Protein AF-A0A257AV33-F1 (afdb_monomer_lite)

Structure (mmCIF, N/CA/C/O backbone):
data_AF-A0A257AV33-F1
#
_entry.id   AF-A0A257AV33-F1
#
loop_
_atom_site.group_PDB
_atom_site.id
_atom_site.type_symbol
_atom_site.label_atom_id
_atom_site.label_alt_id
_atom_site.label_comp_id
_atom_site.label_asym_id
_atom_site.label_entity_id
_atom_site.label_seq_id
_atom_site.pdbx_PDB_ins_code
_atom_site.Cartn_x
_atom_si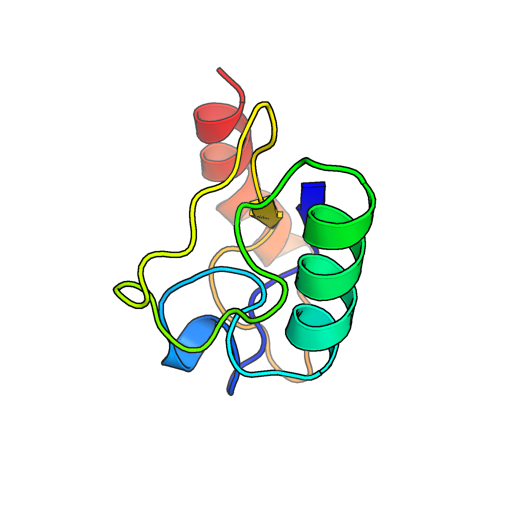te.Cartn_y
_atom_site.Cartn_z
_atom_site.occupancy
_atom_site.B_iso_or_equiv
_atom_site.auth_seq_id
_atom_site.auth_comp_id
_atom_site.auth_asym_id
_atom_site.auth_atom_id
_atom_site.pdbx_PDB_model_num
ATOM 1 N N . MET A 1 1 ? -0.444 6.895 4.245 1.00 94.94 1 MET A N 1
ATOM 2 C CA . MET A 1 1 ? 0.783 6.100 4.022 1.00 94.94 1 MET A CA 1
ATOM 3 C C . MET A 1 1 ? 0.907 5.801 2.539 1.00 94.94 1 MET A C 1
ATOM 5 O O . MET A 1 1 ? -0.045 5.280 1.969 1.00 94.94 1 MET A O 1
ATOM 9 N N . VAL A 1 2 ? 2.041 6.131 1.917 1.00 97.25 2 VAL A N 1
ATOM 10 C CA . VAL A 1 2 ? 2.292 5.849 0.493 1.00 97.25 2 VAL A CA 1
ATOM 11 C C . VAL A 1 2 ? 3.493 4.913 0.379 1.00 97.25 2 VAL A C 1
ATOM 13 O O . VAL A 1 2 ? 4.601 5.271 0.767 1.00 97.25 2 VAL A O 1
ATOM 16 N N . GLY A 1 3 ? 3.253 3.700 -0.112 1.00 96.88 3 GLY A N 1
ATOM 17 C CA . GLY A 1 3 ? 4.271 2.703 -0.427 1.00 96.88 3 GLY A CA 1
ATOM 18 C C . GLY A 1 3 ? 4.873 2.851 -1.820 1.00 96.88 3 GLY A C 1
ATOM 19 O O . GLY A 1 3 ? 4.455 3.691 -2.615 1.00 96.88 3 GLY A O 1
ATOM 20 N N . LEU A 1 4 ? 5.821 1.972 -2.144 1.00 97.56 4 LEU A N 1
ATOM 21 C CA . LEU A 1 4 ? 6.423 1.921 -3.476 1.00 97.56 4 LEU A CA 1
ATOM 22 C C . LEU A 1 4 ? 5.503 1.232 -4.495 1.00 97.56 4 LEU A C 1
ATOM 24 O O . LEU A 1 4 ? 5.079 1.857 -5.464 1.00 97.56 4 LEU A O 1
ATOM 28 N N . ALA A 1 5 ? 5.203 -0.050 -4.274 1.00 97.88 5 ALA A N 1
ATOM 29 C CA . ALA A 1 5 ? 4.403 -0.886 -5.165 1.00 97.88 5 ALA A CA 1
ATOM 30 C C . ALA A 1 5 ? 3.882 -2.146 -4.438 1.00 97.88 5 ALA A C 1
ATOM 32 O O . ALA A 1 5 ? 4.444 -2.515 -3.404 1.00 97.88 5 ALA A O 1
ATOM 33 N N . PRO A 1 6 ? 2.866 -2.847 -4.977 1.00 97.75 6 PRO A N 1
ATOM 34 C CA . PRO A 1 6 ? 2.455 -4.164 -4.500 1.00 97.75 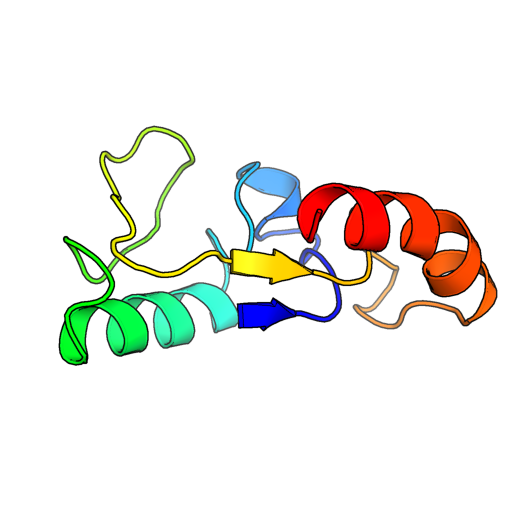6 PRO A CA 1
ATOM 35 C C . PRO A 1 6 ? 3.583 -5.195 -4.576 1.00 97.75 6 PRO A C 1
ATOM 37 O O . PRO A 1 6 ? 4.233 -5.331 -5.611 1.00 97.75 6 PRO A O 1
ATOM 40 N N . ALA A 1 7 ? 3.746 -6.008 -3.531 1.00 96.62 7 ALA A N 1
ATOM 41 C CA . ALA A 1 7 ? 4.528 -7.234 -3.636 1.00 96.62 7 ALA A CA 1
ATOM 42 C C . ALA A 1 7 ? 3.765 -8.284 -4.463 1.00 96.62 7 ALA A C 1
ATOM 44 O O . ALA A 1 7 ? 2.549 -8.450 -4.307 1.00 96.62 7 ALA A O 1
ATOM 45 N N . ALA A 1 8 ? 4.484 -9.044 -5.296 1.00 96.50 8 ALA A N 1
ATOM 46 C CA . ALA A 1 8 ? 3.905 -10.060 -6.186 1.00 96.50 8 ALA A CA 1
ATOM 47 C C . ALA A 1 8 ? 3.049 -11.109 -5.448 1.00 96.50 8 ALA A C 1
ATOM 49 O O . ALA A 1 8 ? 1.983 -11.501 -5.923 1.00 96.50 8 ALA A O 1
ATOM 50 N N . HIS A 1 9 ? 3.496 -11.519 -4.258 1.00 95.56 9 HIS A N 1
ATOM 51 C CA . HIS A 1 9 ? 2.804 -12.459 -3.372 1.00 95.56 9 HIS A CA 1
ATOM 52 C C . HIS A 1 9 ? 2.229 -11.777 -2.126 1.00 95.56 9 HIS A C 1
ATOM 54 O O . HIS A 1 9 ? 2.010 -12.438 -1.121 1.00 95.56 9 HIS A O 1
ATOM 60 N N . GLY A 1 10 ? 2.007 -10.469 -2.172 1.00 96.25 10 GLY A N 1
ATOM 61 C CA . GLY A 1 10 ? 1.319 -9.723 -1.125 1.00 96.25 10 GLY A CA 1
ATOM 62 C C . GLY A 1 10 ? 0.052 -9.118 -1.699 1.00 96.25 10 GLY A C 1
ATOM 63 O O . GLY A 1 10 ? -0.842 -9.835 -2.156 1.00 96.25 10 GLY A O 1
ATOM 64 N N . ALA A 1 11 ? 0.026 -7.790 -1.760 1.00 97.12 11 ALA A N 1
ATOM 65 C CA . ALA A 1 11 ? -1.092 -7.013 -2.286 1.00 97.12 11 ALA A CA 1
ATOM 66 C C . ALA A 1 11 ? -1.554 -7.435 -3.694 1.00 97.12 11 ALA A C 1
ATOM 68 O O . ALA A 1 11 ? -2.749 -7.396 -3.974 1.00 97.12 11 ALA A O 1
ATOM 69 N N . ASN A 1 12 ? -0.646 -7.901 -4.560 1.00 97.31 12 ASN A N 1
ATOM 70 C CA . ASN A 1 12 ? -1.009 -8.388 -5.895 1.00 97.31 12 ASN A CA 1
ATOM 71 C C . ASN A 1 12 ? -1.823 -9.699 -5.865 1.00 97.31 12 ASN A C 1
ATOM 73 O O . ASN A 1 12 ? -2.627 -9.941 -6.757 1.00 97.31 12 ASN A O 1
ATOM 77 N N . ARG A 1 13 ? -1.658 -10.530 -4.826 1.00 96.88 13 ARG A N 1
ATOM 78 C CA . ARG A 1 13 ? -2.482 -11.730 -4.594 1.00 96.88 13 ARG A CA 1
ATOM 79 C C . ARG A 1 13 ? -3.761 -11.398 -3.828 1.00 96.88 13 ARG A C 1
ATOM 81 O O . ARG A 1 13 ? -4.814 -11.948 -4.122 1.00 96.88 13 ARG A O 1
ATOM 88 N N . THR A 1 14 ? -3.656 -10.565 -2.795 1.00 96.81 14 THR A N 1
ATOM 89 C CA . THR A 1 14 ? -4.740 -10.346 -1.821 1.00 96.81 14 THR A CA 1
ATOM 90 C C . THR A 1 14 ? -5.707 -9.232 -2.219 1.00 96.81 14 THR A C 1
ATOM 92 O O . THR A 1 14 ? -6.803 -9.148 -1.663 1.00 96.81 14 THR A O 1
ATOM 95 N N . GLY A 1 15 ? -5.317 -8.372 -3.164 1.00 96.19 15 GLY A N 1
ATOM 96 C CA . GLY A 1 15 ? -6.127 -7.254 -3.645 1.00 96.19 15 GLY A CA 1
ATOM 97 C C . GLY A 1 15 ? -6.230 -6.079 -2.668 1.00 96.19 15 GLY A C 1
ATOM 98 O O . GLY A 1 15 ? -7.079 -5.210 -2.862 1.00 96.19 15 GLY A O 1
ATOM 99 N N . ARG A 1 16 ? -5.401 -6.035 -1.615 1.00 97.44 16 ARG A N 1
ATOM 100 C CA . ARG A 1 16 ? -5.299 -4.899 -0.687 1.00 97.44 16 ARG A CA 1
ATOM 101 C C . ARG A 1 16 ? -3.833 -4.549 -0.454 1.00 97.44 16 ARG A C 1
ATOM 103 O O . ARG A 1 16 ? -3.021 -5.436 -0.203 1.00 97.44 16 ARG A O 1
ATOM 110 N N . MET A 1 17 ? -3.498 -3.260 -0.540 1.00 97.31 17 MET A N 1
ATOM 111 C CA . MET A 1 17 ? -2.134 -2.770 -0.314 1.00 97.31 17 MET A CA 1
ATOM 112 C C . MET A 1 17 ? -1.585 -3.272 1.024 1.00 97.31 17 MET A C 1
ATOM 114 O O . MET A 1 17 ? -2.319 -3.337 2.007 1.00 97.31 17 MET A O 1
ATOM 118 N N . PHE A 1 18 ? -0.307 -3.663 1.038 1.00 97.38 18 PHE A N 1
ATOM 119 C CA . PHE A 1 18 ? 0.380 -4.171 2.230 1.00 97.38 18 PHE A CA 1
ATOM 120 C C . PHE A 1 18 ? -0.329 -5.353 2.925 1.00 97.38 18 PHE A C 1
ATOM 122 O O . PHE A 1 18 ? -0.278 -5.478 4.136 1.00 97.38 18 PHE A O 1
ATOM 129 N N . THR A 1 19 ? -1.040 -6.224 2.201 1.00 97.94 19 THR A N 1
ATOM 130 C CA . THR A 1 19 ? -1.726 -7.389 2.795 1.00 97.94 19 THR A CA 1
ATOM 131 C C . THR A 1 19 ? -1.146 -8.699 2.265 1.00 97.94 19 THR A C 1
ATOM 133 O O . THR A 1 19 ? -1.131 -8.921 1.053 1.00 97.94 19 THR A O 1
ATOM 136 N N . GLY A 1 20 ? -0.745 -9.605 3.163 1.00 94.19 20 GLY A N 1
ATOM 137 C CA . GLY A 1 20 ? -0.269 -10.951 2.817 1.00 94.19 20 GLY A CA 1
ATOM 138 C C . GLY A 1 20 ? 1.236 -11.076 2.547 1.00 94.19 20 GLY A C 1
ATOM 139 O O . GLY A 1 20 ? 1.639 -12.036 1.888 1.00 94.19 20 GLY A O 1
ATOM 140 N N . ASP A 1 21 ? 2.035 -10.123 3.027 1.00 94.31 21 ASP A N 1
ATOM 141 C CA . ASP A 1 21 ? 3.500 -10.154 3.056 1.00 94.31 21 ASP A CA 1
ATOM 142 C C . ASP A 1 21 ? 4.028 -9.522 4.362 1.00 94.31 21 ASP A C 1
ATOM 144 O O . ASP A 1 21 ? 3.278 -8.873 5.093 1.00 94.31 21 ASP A O 1
ATOM 148 N N . SER A 1 22 ? 5.324 -9.689 4.645 1.00 93.75 22 SER A N 1
ATOM 149 C CA . SER A 1 22 ? 5.938 -9.242 5.905 1.00 93.75 22 SER A CA 1
ATOM 150 C C . SER A 1 22 ? 5.962 -7.723 6.094 1.00 93.75 22 SER A C 1
ATOM 152 O O . SER A 1 22 ? 5.963 -7.246 7.228 1.00 93.75 22 SER A O 1
ATOM 154 N N . SER A 1 23 ? 5.974 -6.944 5.006 1.00 94.31 23 SER A N 1
ATOM 155 C CA . SER A 1 23 ? 5.893 -5.481 5.103 1.00 94.31 23 SER A CA 1
ATOM 156 C C . SER A 1 23 ? 4.523 -5.040 5.622 1.00 94.31 23 SER A C 1
ATOM 158 O O . SER A 1 23 ? 4.416 -4.085 6.393 1.00 94.31 23 SER A O 1
ATOM 160 N N . GLY A 1 24 ? 3.489 -5.789 5.241 1.00 96.38 24 GLY A N 1
ATOM 161 C CA . GLY A 1 24 ? 2.127 -5.637 5.713 1.00 96.38 24 GLY A CA 1
ATOM 162 C C . GLY A 1 24 ? 1.935 -5.930 7.184 1.00 96.38 24 GLY A C 1
ATOM 163 O O . GLY A 1 24 ? 1.327 -5.124 7.889 1.00 96.38 24 GLY A O 1
ATOM 164 N N . ASP A 1 25 ? 2.489 -7.051 7.644 1.00 96.00 25 ASP A N 1
ATOM 165 C CA . ASP A 1 25 ? 2.405 -7.466 9.045 1.00 96.00 25 ASP A CA 1
ATOM 166 C C . ASP A 1 25 ? 2.955 -6.378 9.975 1.00 96.00 25 ASP A C 1
ATOM 168 O O . ASP A 1 25 ? 2.325 -6.027 10.971 1.00 96.00 25 ASP A O 1
ATOM 172 N N . TRP A 1 26 ? 4.092 -5.778 9.607 1.00 97.50 26 TRP A N 1
ATOM 173 C CA . TRP A 1 26 ? 4.677 -4.676 10.370 1.00 97.50 26 TRP A CA 1
ATOM 174 C C . TRP A 1 26 ? 3.829 -3.399 10.304 1.00 97.50 26 TRP A C 1
ATOM 176 O O . TRP A 1 26 ? 3.573 -2.770 11.333 1.00 97.50 26 TRP A O 1
ATOM 186 N N . LEU A 1 27 ? 3.376 -3.007 9.106 1.00 97.88 27 LEU A N 1
ATOM 187 C CA . LEU A 1 27 ? 2.607 -1.776 8.918 1.00 97.88 27 LEU A CA 1
ATOM 188 C C . LEU A 1 27 ? 1.289 -1.805 9.697 1.00 97.88 27 LEU A C 1
ATOM 190 O O . LEU A 1 27 ? 0.976 -0.848 10.403 1.00 97.88 27 LEU A O 1
ATOM 194 N N . TYR A 1 28 ? 0.501 -2.871 9.560 1.00 98.31 28 TYR A N 1
ATOM 195 C CA . TYR A 1 28 ? -0.824 -2.933 10.174 1.00 98.31 28 TYR A CA 1
ATOM 196 C C . TYR A 1 28 ? -0.769 -3.119 11.693 1.00 98.31 28 TYR A C 1
ATOM 198 O O . TYR A 1 28 ? -1.594 -2.527 12.392 1.00 98.31 28 TYR A O 1
ATOM 206 N N . ASP A 1 29 ? 0.243 -3.818 12.216 1.00 98.38 29 ASP A N 1
ATOM 207 C CA . ASP A 1 29 ? 0.510 -3.855 13.656 1.00 98.38 29 ASP A CA 1
ATOM 208 C C . ASP A 1 29 ? 0.840 -2.451 14.190 1.00 98.38 29 ASP A C 1
ATOM 210 O O . ASP A 1 29 ? 0.255 -2.008 15.179 1.00 98.38 29 ASP A O 1
ATOM 214 N N . ALA A 1 30 ? 1.693 -1.688 13.495 1.00 98.31 30 ALA A N 1
ATOM 215 C CA . ALA A 1 30 ? 1.991 -0.307 13.872 1.00 98.31 30 ALA A CA 1
ATOM 216 C C . ALA A 1 30 ? 0.740 0.590 13.823 1.00 98.31 30 ALA A C 1
ATOM 218 O O . ALA A 1 30 ? 0.448 1.292 14.791 1.00 98.31 30 ALA A O 1
ATOM 219 N N . LEU A 1 31 ? -0.041 0.541 12.737 1.00 98.50 31 LEU A N 1
ATOM 220 C CA . LEU A 1 31 ? -1.274 1.328 12.609 1.00 98.50 31 LEU A CA 1
ATOM 221 C C . LEU A 1 31 ? -2.277 1.008 13.724 1.00 98.50 31 LEU A C 1
ATOM 223 O O . LEU A 1 31 ? -2.900 1.922 14.260 1.00 98.50 31 LEU A O 1
ATOM 227 N N . TYR A 1 32 ? -2.407 -0.262 14.107 1.00 98.56 32 TYR A N 1
ATOM 228 C CA . TYR A 1 32 ? -3.244 -0.668 15.233 1.00 98.56 32 TYR A CA 1
ATOM 229 C C . TYR A 1 32 ? -2.742 -0.095 16.560 1.00 98.56 32 TYR A C 1
ATOM 231 O O . TYR A 1 32 ? -3.516 0.517 17.294 1.00 98.56 32 TYR A O 1
ATOM 239 N N . ARG A 1 33 ? -1.439 -0.221 16.846 1.00 98.56 33 ARG A N 1
ATOM 240 C CA . ARG A 1 33 ? -0.826 0.295 18.083 1.00 98.56 33 ARG A CA 1
ATOM 241 C C . ARG A 1 33 ? -1.010 1.802 18.258 1.00 98.56 33 ARG A C 1
ATOM 243 O O . ARG A 1 33 ? -1.161 2.260 19.385 1.00 98.56 33 ARG A O 1
ATOM 250 N N . PHE A 1 34 ? -1.018 2.559 17.161 1.00 98.31 34 PHE A N 1
ATOM 251 C CA . PHE A 1 34 ? -1.228 4.010 17.176 1.00 98.31 34 PHE A CA 1
ATOM 252 C C . PHE A 1 34 ? -2.695 4.434 16.973 1.00 98.31 34 PHE A C 1
ATOM 254 O O . PHE A 1 34 ? -2.968 5.621 16.833 1.00 98.31 34 PHE A O 1
ATOM 261 N N . GLY A 1 35 ? -3.648 3.494 16.976 1.00 98.25 35 GLY A N 1
ATOM 262 C CA . GLY A 1 35 ? -5.086 3.791 16.938 1.00 98.25 35 GLY A CA 1
ATOM 263 C C . GLY A 1 35 ? -5.679 4.056 15.547 1.00 98.25 35 GLY A C 1
ATOM 264 O O . GLY A 1 35 ? -6.877 4.310 15.436 1.00 98.25 35 GLY A O 1
ATOM 265 N N . PHE A 1 36 ? -4.888 3.931 14.480 1.00 98.69 36 PHE A N 1
ATOM 266 C CA . PHE A 1 36 ? -5.325 4.131 13.092 1.00 98.69 36 PHE A CA 1
ATOM 267 C C . PHE A 1 36 ? -5.991 2.897 12.464 1.00 98.69 36 PHE A C 1
ATOM 269 O O . PHE A 1 36 ? -6.549 2.989 11.373 1.00 98.69 36 PHE A O 1
ATOM 276 N N . ALA A 1 37 ? -5.944 1.732 13.115 1.00 98.56 37 ALA A N 1
ATOM 277 C CA . ALA A 1 37 ? -6.617 0.512 12.665 1.00 98.56 37 ALA A CA 1
ATOM 278 C C . ALA A 1 37 ? -7.407 -0.144 13.806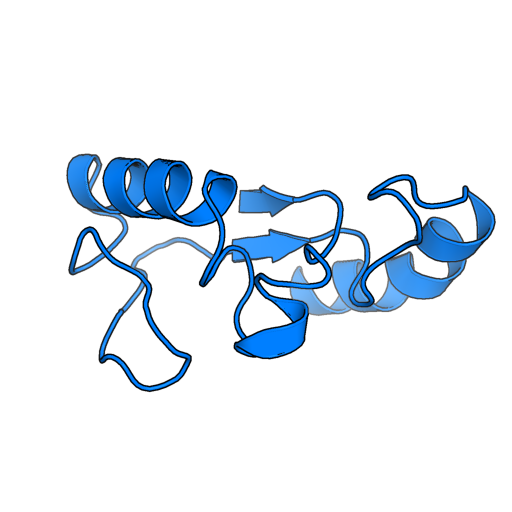 1.00 98.56 37 ALA A C 1
ATOM 280 O O . ALA A 1 37 ? -7.046 -0.028 14.973 1.00 98.56 37 ALA A O 1
ATOM 281 N N . ASN A 1 38 ? -8.492 -0.855 13.486 1.00 98.44 38 ASN A N 1
ATOM 282 C CA . ASN A 1 38 ? -9.293 -1.585 14.481 1.00 98.44 38 ASN A CA 1
ATOM 283 C C . ASN A 1 38 ? -8.703 -2.941 14.902 1.00 98.44 38 ASN A C 1
ATOM 285 O O . ASN A 1 38 ? -9.152 -3.504 15.897 1.00 98.44 38 ASN A O 1
ATOM 289 N N . ARG A 1 39 ? -7.741 -3.479 14.147 1.00 98.00 39 ARG A N 1
ATOM 290 C CA . ARG A 1 39 ? -7.072 -4.752 14.429 1.00 98.00 39 ARG A CA 1
ATOM 291 C C . ARG A 1 39 ? -5.645 -4.752 13.863 1.00 98.00 39 ARG A C 1
ATOM 293 O O . ARG A 1 39 ? -5.407 -4.046 12.885 1.00 98.00 39 ARG A O 1
ATOM 300 N N . PRO A 1 40 ? -4.722 -5.555 14.424 1.00 97.69 40 PRO A N 1
ATOM 301 C CA . PRO A 1 40 ? -3.318 -5.543 14.008 1.00 97.69 40 PRO A CA 1
ATOM 302 C C . PRO A 1 40 ? -3.018 -6.365 12.749 1.00 97.69 40 PRO A C 1
ATOM 304 O O . PRO A 1 40 ? -1.997 -6.136 12.114 1.00 97.69 40 PRO A O 1
ATOM 307 N N . GLN A 1 41 ? -3.874 -7.321 12.368 1.00 97.25 41 GLN A N 1
ATOM 308 C CA . GLN A 1 41 ? -3.631 -8.176 11.199 1.00 97.25 41 GLN A CA 1
ATOM 309 C C . GLN A 1 41 ? -4.498 -7.805 10.001 1.00 97.25 41 GLN A C 1
ATOM 311 O O . GLN A 1 41 ? -5.714 -7.641 10.123 1.00 97.25 41 GLN A O 1
ATOM 316 N N . ALA A 1 42 ? -3.855 -7.809 8.837 1.00 96.94 42 ALA A N 1
ATOM 317 C CA . ALA A 1 42 ? -4.468 -7.735 7.525 1.00 96.94 42 ALA A CA 1
ATOM 318 C C . ALA A 1 42 ? -4.244 -9.067 6.793 1.00 96.94 42 ALA A C 1
ATOM 320 O O . ALA A 1 42 ? -3.133 -9.359 6.356 1.00 96.94 42 ALA A O 1
ATOM 321 N N . THR A 1 43 ? -5.287 -9.877 6.627 1.00 95.31 43 THR A N 1
ATOM 322 C CA . THR A 1 43 ? -5.199 -11.212 6.012 1.00 95.31 43 THR A CA 1
ATOM 323 C C . THR A 1 43 ? -5.821 -11.267 4.618 1.00 95.31 43 THR A C 1
ATOM 325 O O . THR A 1 43 ? -5.291 -11.942 3.736 1.00 95.31 43 THR A O 1
ATOM 328 N N . ALA A 1 44 ? -6.915 -10.538 4.383 1.00 94.88 44 ALA A N 1
ATOM 329 C CA . ALA A 1 44 ? -7.606 -10.485 3.093 1.00 94.88 44 ALA A CA 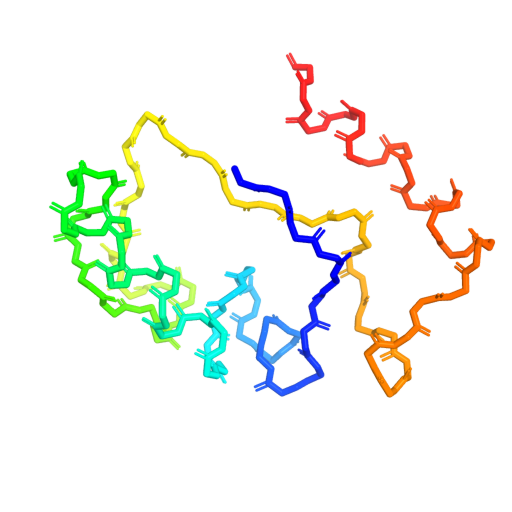1
ATOM 330 C C . ALA A 1 44 ? -8.465 -9.220 2.968 1.00 94.88 44 ALA A C 1
ATOM 332 O O . ALA A 1 44 ? -8.838 -8.618 3.967 1.00 94.88 44 ALA A O 1
ATOM 333 N N . ARG A 1 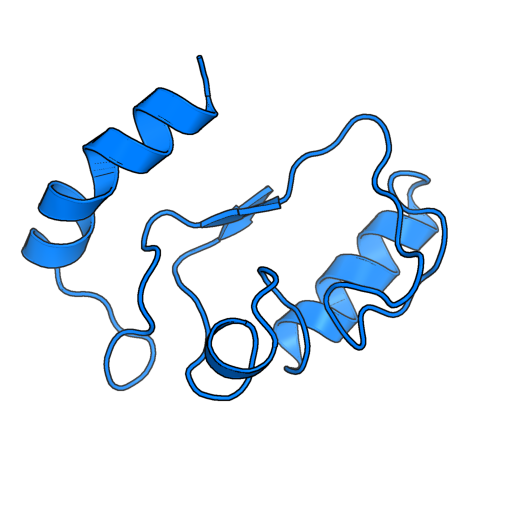45 ? -8.864 -8.845 1.745 1.00 93.25 45 ARG A N 1
ATOM 334 C CA . ARG A 1 45 ? -9.694 -7.650 1.487 1.00 93.25 45 ARG A CA 1
ATOM 335 C C . ARG A 1 45 ? -10.978 -7.570 2.337 1.00 93.25 45 ARG A C 1
ATOM 337 O O . ARG A 1 45 ? -11.412 -6.467 2.646 1.00 93.25 45 ARG A O 1
ATOM 344 N N . GLY A 1 46 ? -11.582 -8.707 2.690 1.00 95.19 46 GLY A N 1
ATOM 345 C CA . GLY A 1 46 ? -12.851 -8.798 3.429 1.00 95.19 46 GLY A CA 1
ATOM 346 C C . GLY A 1 46 ? -12.734 -9.183 4.909 1.00 95.19 46 GLY A C 1
ATOM 347 O O . GLY A 1 46 ? -13.719 -9.612 5.493 1.00 95.19 46 GLY A O 1
ATOM 348 N N . ASP A 1 47 ? -11.557 -9.076 5.522 1.00 96.38 47 ASP A N 1
ATOM 349 C CA . ASP A 1 47 ? -11.294 -9.538 6.898 1.00 96.38 47 ASP A CA 1
ATOM 350 C C . ASP A 1 47 ? -11.809 -8.616 8.026 1.00 96.38 47 ASP A C 1
ATOM 352 O O . ASP A 1 47 ? -11.481 -8.819 9.200 1.00 96.38 47 ASP A O 1
ATOM 356 N N . GLY A 1 48 ? -12.589 -7.586 7.692 1.00 97.12 48 GLY A N 1
ATOM 357 C CA . GLY A 1 48 ? -13.132 -6.630 8.659 1.00 97.12 48 GLY A CA 1
ATOM 358 C C . GLY A 1 48 ? -12.110 -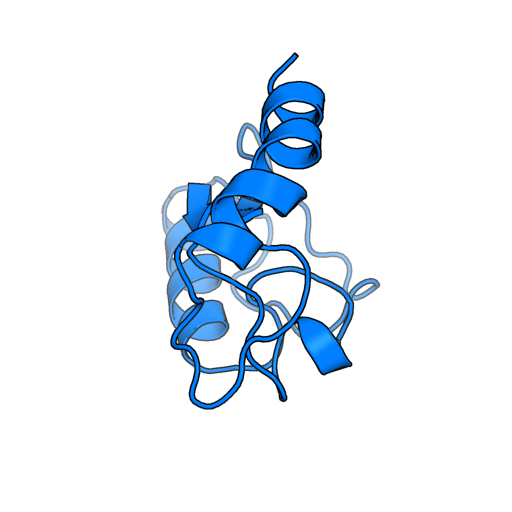5.637 9.226 1.00 97.12 48 GLY A C 1
ATOM 359 O O . GLY A 1 48 ? -12.421 -4.942 10.196 1.00 97.12 48 GLY A O 1
ATOM 360 N N . LEU A 1 49 ? -10.901 -5.552 8.659 1.00 98.12 49 LEU A N 1
ATOM 361 C CA . LEU A 1 49 ? -9.969 -4.468 8.959 1.00 98.12 49 LEU A CA 1
ATOM 362 C C . LEU A 1 49 ? -10.558 -3.127 8.506 1.00 98.12 49 LEU A C 1
ATOM 364 O O . LEU A 1 49 ? -10.928 -2.949 7.345 1.00 98.12 49 LEU A O 1
ATOM 368 N N . VAL A 1 50 ? -10.595 -2.175 9.428 1.00 98.12 50 VAL A N 1
ATOM 369 C CA . VAL A 1 50 ? -11.053 -0.805 9.217 1.00 98.12 50 VAL A CA 1
ATOM 370 C C . VAL A 1 50 ? -9.932 0.134 9.625 1.00 98.12 50 VAL A C 1
ATOM 372 O O . VAL A 1 50 ? -9.408 0.042 10.739 1.00 98.12 50 VAL A O 1
ATOM 375 N N . LEU A 1 51 ? -9.589 1.039 8.713 1.00 98.25 51 LEU A N 1
ATOM 376 C CA . LEU A 1 51 ? -8.677 2.145 8.961 1.00 98.25 51 LEU A CA 1
ATOM 377 C C . LEU A 1 51 ? -9.467 3.380 9.399 1.00 98.25 51 LEU A C 1
ATOM 379 O O . LEU A 1 51 ? -10.577 3.610 8.921 1.00 98.25 51 LEU A O 1
ATOM 383 N N . ARG A 1 52 ? -8.903 4.154 10.324 1.00 98.31 52 ARG A N 1
ATOM 384 C CA . ARG A 1 52 ? -9.472 5.399 10.849 1.00 98.31 52 ARG A CA 1
ATOM 385 C C . ARG A 1 52 ? -8.458 6.508 10.661 1.00 98.31 52 ARG A C 1
ATOM 387 O O . ARG A 1 52 ? -7.289 6.290 10.960 1.00 98.31 52 ARG A O 1
ATOM 394 N N . ASP A 1 53 ? -8.903 7.648 10.139 1.00 97.56 53 ASP A N 1
ATOM 395 C CA . ASP A 1 53 ? -8.084 8.846 9.901 1.00 97.56 53 ASP A CA 1
ATOM 396 C C . ASP A 1 53 ? -6.765 8.576 9.154 1.00 97.56 53 ASP A C 1
ATOM 398 O O . ASP A 1 53 ? -5.780 9.302 9.281 1.00 97.56 53 ASP A O 1
ATOM 402 N N . CYS A 1 54 ? -6.724 7.501 8.363 1.00 96.81 54 CYS A N 1
ATOM 403 C CA . CYS A 1 54 ? -5.573 7.148 7.557 1.00 96.81 54 CYS A CA 1
ATOM 404 C C . CYS A 1 54 ? -5.994 6.413 6.283 1.00 96.81 54 CYS A C 1
ATOM 406 O O . CYS A 1 54 ? -7.025 5.743 6.215 1.00 96.81 54 CYS A O 1
ATOM 408 N N . TYR A 1 55 ? -5.145 6.531 5.268 1.00 96.88 55 TYR A N 1
ATOM 409 C CA . TYR A 1 55 ? -5.286 5.852 3.989 1.00 96.88 55 TYR A CA 1
ATOM 410 C C . TYR A 1 55 ? -3.949 5.207 3.611 1.00 96.88 55 TYR A C 1
ATOM 412 O O . TYR A 1 55 ? -2.878 5.777 3.863 1.00 96.88 55 TYR A O 1
ATOM 420 N N . VAL A 1 56 ? -3.996 4.002 3.041 1.00 97.25 56 VAL A N 1
ATOM 421 C CA . VAL A 1 56 ? -2.819 3.210 2.655 1.00 97.25 56 VAL A CA 1
ATOM 422 C C . VAL A 1 56 ? -2.876 2.952 1.153 1.00 97.25 56 VAL A C 1
ATOM 424 O O . VAL A 1 56 ? -3.765 2.253 0.675 1.00 97.25 56 VAL A O 1
ATOM 427 N N . THR A 1 57 ? -1.904 3.489 0.420 1.00 97.69 57 THR A N 1
ATOM 428 C CA . THR A 1 57 ? -1.773 3.340 -1.039 1.00 97.69 57 THR A CA 1
ATOM 429 C C . THR A 1 57 ? -0.305 3.152 -1.438 1.00 97.69 57 THR A C 1
ATOM 431 O O . THR A 1 57 ? 0.561 3.020 -0.570 1.00 97.69 57 THR A O 1
ATOM 434 N N . ALA A 1 58 ? 0.003 3.123 -2.735 1.00 97.81 58 ALA A N 1
ATOM 435 C CA . ALA A 1 58 ? 1.364 3.083 -3.259 1.00 97.81 58 ALA A CA 1
ATOM 436 C C . ALA A 1 58 ? 1.515 3.885 -4.562 1.00 97.81 58 ALA A C 1
ATOM 438 O O . ALA A 1 58 ? 0.547 4.126 -5.286 1.00 97.81 58 ALA A O 1
ATOM 439 N N . ALA A 1 59 ? 2.751 4.285 -4.866 1.00 97.94 59 ALA A N 1
ATOM 440 C CA . ALA A 1 59 ? 3.084 5.037 -6.074 1.00 97.94 59 ALA A CA 1
ATOM 441 C C . ALA A 1 59 ? 2.813 4.238 -7.360 1.00 97.94 59 ALA A C 1
ATOM 443 O O . ALA A 1 59 ? 2.279 4.781 -8.329 1.00 97.94 59 ALA A O 1
ATOM 444 N N . LEU A 1 60 ? 3.130 2.940 -7.355 1.00 98.19 60 LEU A N 1
ATOM 445 C CA . LEU A 1 60 ? 2.787 2.001 -8.419 1.00 98.19 60 LEU A CA 1
ATOM 446 C C . LEU A 1 60 ? 1.631 1.089 -7.983 1.00 98.19 60 LEU A C 1
ATOM 448 O O . LEU A 1 60 ? 1.556 0.696 -6.824 1.00 98.19 60 LEU A O 1
ATOM 452 N N . ARG A 1 61 ? 0.741 0.724 -8.914 1.00 97.31 61 ARG A N 1
ATOM 453 C CA . ARG A 1 61 ? -0.437 -0.136 -8.649 1.00 97.31 61 ARG A CA 1
ATOM 454 C C . ARG A 1 61 ? -0.296 -1.581 -9.108 1.00 97.31 61 ARG A C 1
ATOM 456 O O . ARG A 1 61 ? -1.102 -2.416 -8.717 1.00 97.31 61 ARG A O 1
ATOM 463 N N . CYS A 1 62 ? 0.721 -1.876 -9.906 1.00 97.75 62 CYS A N 1
ATOM 464 C CA . CYS A 1 62 ? 1.036 -3.225 -10.366 1.00 97.75 62 CYS A CA 1
ATOM 465 C C . CYS A 1 62 ? 2.334 -3.688 -9.705 1.00 97.75 62 CYS A C 1
ATOM 467 O O . CYS A 1 62 ? 3.207 -2.860 -9.449 1.00 97.75 62 CYS A O 1
ATOM 469 N N . ALA A 1 63 ? 2.473 -4.988 -9.437 1.00 98.00 63 ALA A N 1
ATOM 470 C CA . ALA A 1 63 ? 3.704 -5.538 -8.876 1.00 98.00 63 ALA A CA 1
ATOM 471 C C . ALA A 1 63 ? 4.847 -5.496 -9.910 1.00 98.00 63 ALA A C 1
ATOM 473 O O . ALA A 1 63 ? 4.735 -6.160 -10.944 1.00 98.00 63 ALA A O 1
ATOM 474 N N . PRO A 1 64 ? 5.942 -4.752 -9.662 1.00 98.00 64 PRO A N 1
ATOM 475 C CA . PRO A 1 64 ? 7.065 -4.693 -10.581 1.00 98.00 64 PRO A CA 1
ATOM 476 C C . PRO A 1 64 ? 7.999 -5.897 -10.366 1.00 98.00 64 PRO A C 1
ATOM 478 O O . PRO A 1 64 ? 8.139 -6.385 -9.235 1.00 98.00 64 PRO A O 1
ATOM 481 N N . PRO A 1 65 ? 8.698 -6.366 -11.413 1.00 97.31 65 PRO A N 1
ATOM 482 C CA . PRO A 1 65 ? 9.700 -7.417 -11.283 1.00 97.31 65 PRO A CA 1
ATOM 483 C C . PRO A 1 65 ? 10.752 -7.083 -10.215 1.00 97.31 65 PRO A C 1
ATOM 485 O O . PRO A 1 65 ? 11.275 -5.970 -10.150 1.00 97.31 65 PRO A O 1
ATOM 488 N N . GLY A 1 66 ? 11.052 -8.045 -9.339 1.00 95.94 66 GLY A N 1
ATOM 489 C CA . GLY A 1 66 ? 12.055 -7.879 -8.281 1.00 95.94 66 GLY A CA 1
ATOM 490 C C . GLY A 1 66 ? 11.768 -6.750 -7.283 1.00 95.94 66 GLY A C 1
ATOM 491 O O . GLY A 1 66 ? 12.698 -6.302 -6.615 1.00 95.94 66 GLY A O 1
ATOM 492 N N . ASN A 1 67 ? 10.519 -6.271 -7.191 1.00 95.00 67 ASN A N 1
ATOM 493 C CA . ASN A 1 67 ? 10.122 -5.105 -6.391 1.00 95.00 67 ASN A CA 1
ATOM 494 C C . ASN A 1 67 ? 10.901 -3.820 -6.749 1.00 95.00 67 ASN A C 1
ATOM 496 O O . ASN A 1 67 ? 11.088 -2.945 -5.902 1.00 95.00 67 ASN A O 1
ATOM 500 N N . ARG A 1 68 ? 11.379 -3.704 -7.996 1.00 97.31 68 ARG A N 1
ATOM 501 C CA . ARG A 1 68 ? 12.174 -2.570 -8.489 1.00 97.31 68 ARG A CA 1
ATOM 502 C C . ARG A 1 68 ? 11.470 -1.922 -9.683 1.00 97.31 68 ARG A C 1
ATOM 504 O O . ARG A 1 68 ? 11.703 -2.349 -10.810 1.00 97.31 68 ARG A O 1
ATOM 511 N N . PRO A 1 69 ? 10.599 -0.926 -9.454 1.00 97.56 69 PRO A N 1
ATOM 512 C CA . PRO A 1 69 ? 9.904 -0.255 -10.540 1.00 97.56 69 PRO A CA 1
ATOM 513 C C . PRO A 1 69 ? 10.868 0.578 -11.384 1.00 97.56 69 PRO A C 1
ATOM 515 O O . PRO A 1 69 ? 11.777 1.233 -10.869 1.00 97.56 69 PRO A O 1
ATOM 518 N N . GLU A 1 70 ? 10.635 0.596 -12.689 1.00 98.25 70 GLU A N 1
ATOM 519 C CA . GLU A 1 70 ? 11.312 1.510 -13.594 1.00 98.25 70 GLU A CA 1
ATOM 520 C C . GLU A 1 70 ? 10.691 2.912 -13.513 1.00 98.25 70 GLU A C 1
ATOM 522 O O . GLU A 1 70 ? 9.491 3.084 -13.282 1.00 98.25 70 GLU A O 1
ATOM 527 N N . ARG A 1 71 ? 11.489 3.945 -13.808 1.00 98.06 71 ARG A N 1
ATOM 528 C CA . ARG A 1 71 ? 11.018 5.341 -13.835 1.00 98.06 71 ARG A CA 1
ATOM 529 C C . ARG A 1 71 ? 9.761 5.522 -14.700 1.00 98.06 71 ARG A C 1
ATOM 531 O O . ARG A 1 71 ? 8.786 6.106 -14.238 1.00 98.06 71 ARG A O 1
ATOM 538 N N . ARG A 1 72 ? 9.751 4.953 -15.911 1.00 98.38 72 ARG A N 1
ATOM 539 C CA . ARG A 1 72 ? 8.607 5.041 -16.838 1.00 98.38 72 ARG A CA 1
ATOM 540 C C . ARG A 1 72 ? 7.327 4.403 -16.288 1.00 98.38 72 ARG A C 1
ATOM 542 O O . ARG A 1 72 ? 6.228 4.762 -16.699 1.00 98.38 72 ARG A O 1
ATOM 549 N N . GLU A 1 73 ? 7.438 3.413 -15.404 1.00 98.44 73 GLU A N 1
ATOM 550 C CA . GLU A 1 73 ? 6.273 2.774 -14.782 1.00 98.44 73 GLU A CA 1
ATOM 551 C C . GLU A 1 73 ? 5.650 3.698 -13.740 1.00 98.44 73 GLU A C 1
ATOM 553 O O . GLU A 1 73 ? 4.431 3.873 -13.735 1.00 98.44 73 GLU A O 1
ATOM 558 N N . LEU A 1 74 ? 6.488 4.345 -12.927 1.00 98.31 74 LEU A N 1
ATOM 559 C CA . LEU A 1 74 ? 6.052 5.347 -11.956 1.00 98.31 74 LEU A CA 1
ATOM 560 C C . LEU A 1 74 ? 5.393 6.541 -12.651 1.00 98.31 74 LEU A C 1
ATOM 562 O O . LEU A 1 74 ? 4.284 6.910 -12.280 1.00 98.31 74 LEU A O 1
ATOM 566 N N . GLU A 1 75 ? 6.012 7.082 -13.703 1.00 98.25 75 GLU A N 1
ATOM 567 C CA . GLU A 1 75 ? 5.463 8.202 -14.485 1.00 98.25 75 GLU A CA 1
ATOM 568 C C . GLU A 1 75 ? 4.082 7.865 -15.067 1.00 98.25 75 GLU A C 1
ATOM 570 O O . GLU A 1 75 ? 3.134 8.639 -14.939 1.00 98.25 75 GLU A O 1
ATOM 575 N N . ARG A 1 76 ? 3.920 6.665 -15.641 1.00 98.00 76 ARG A N 1
ATOM 576 C CA . ARG A 1 76 ? 2.621 6.212 -16.168 1.00 98.00 76 ARG A CA 1
ATOM 577 C C . ARG A 1 76 ? 1.569 6.025 -15.079 1.00 98.00 76 ARG A C 1
ATOM 579 O O . ARG A 1 76 ? 0.384 6.252 -15.327 1.00 98.00 76 ARG A O 1
ATOM 586 N N . CYS A 1 77 ? 1.977 5.583 -13.892 1.00 98.25 77 CYS A N 1
ATOM 587 C CA . CYS A 1 77 ? 1.056 5.316 -12.795 1.00 98.25 77 CYS A CA 1
ATOM 588 C C . CYS A 1 77 ? 0.747 6.558 -11.940 1.00 98.25 77 CYS A C 1
ATOM 590 O O . CYS A 1 77 ? -0.258 6.559 -11.225 1.00 98.25 77 CYS A O 1
ATOM 592 N N . GLN A 1 78 ? 1.556 7.618 -12.040 1.00 98.00 78 GLN A N 1
ATOM 593 C CA . GLN A 1 78 ? 1.462 8.837 -11.231 1.00 98.00 78 GLN A CA 1
ATOM 594 C C . GLN A 1 78 ? 0.066 9.460 -11.259 1.00 98.00 78 GLN A C 1
ATOM 596 O O . GLN A 1 78 ? -0.442 9.863 -10.215 1.00 98.00 78 GLN A O 1
ATOM 601 N N . ARG A 1 79 ? -0.582 9.486 -12.432 1.00 98.12 79 ARG A N 1
ATOM 602 C CA . ARG A 1 79 ? -1.925 10.066 -12.601 1.00 98.12 79 ARG A CA 1
ATOM 603 C C . ARG A 1 79 ? -2.965 9.470 -11.654 1.00 98.12 79 ARG A C 1
ATOM 605 O O . ARG A 1 79 ? -3.844 10.176 -11.186 1.00 98.12 79 ARG A O 1
ATOM 612 N N . TYR A 1 80 ? -2.855 8.177 -11.358 1.00 98.19 80 TYR A N 1
ATOM 613 C CA . TYR A 1 80 ? -3.799 7.519 -10.470 1.00 98.19 80 TYR A CA 1
ATOM 614 C C . TYR A 1 80 ? -3.523 7.888 -9.009 1.00 98.19 80 TYR A C 1
ATOM 616 O O . TYR A 1 80 ? -4.459 7.985 -8.230 1.00 98.19 80 TYR A O 1
ATOM 624 N N . LEU A 1 81 ? -2.252 8.089 -8.619 1.00 97.25 81 LEU A N 1
ATOM 625 C CA . LEU A 1 81 ? -1.924 8.549 -7.264 1.00 97.25 81 LEU A CA 1
ATOM 626 C C . LEU A 1 81 ? -2.400 9.982 -7.052 1.00 97.25 81 LEU A C 1
ATOM 628 O O . LEU A 1 81 ? -2.971 10.250 -6.007 1.00 97.25 81 LEU A O 1
ATOM 632 N N . ALA A 1 82 ? -2.214 10.861 -8.038 1.00 97.69 82 ALA A N 1
ATOM 633 C CA . ALA A 1 82 ? -2.763 12.213 -7.981 1.00 97.69 82 ALA A CA 1
ATOM 634 C C . ALA A 1 82 ? -4.286 12.180 -7.766 1.00 97.69 82 ALA A C 1
ATOM 636 O O . ALA A 1 82 ? -4.766 12.774 -6.812 1.00 97.69 82 ALA A O 1
ATOM 637 N N . ALA A 1 83 ? -5.009 11.379 -8.557 1.00 97.75 83 ALA A N 1
ATOM 638 C CA . ALA A 1 83 ? -6.460 11.232 -8.432 1.00 97.75 83 ALA A CA 1
ATOM 639 C C . ALA A 1 83 ? -6.936 10.599 -7.105 1.00 97.75 83 ALA A C 1
ATOM 641 O O . ALA A 1 83 ? -8.092 10.760 -6.747 1.00 97.75 83 ALA A O 1
ATOM 642 N N . GLU A 1 84 ? -6.090 9.852 -6.386 1.00 96.25 84 GLU A N 1
ATOM 643 C CA . GLU A 1 84 ? -6.424 9.308 -5.055 1.00 96.25 84 GLU A CA 1
ATOM 644 C C . GLU A 1 84 ? -6.202 10.311 -3.911 1.00 96.25 84 GLU A C 1
ATOM 646 O O . GLU A 1 84 ? -6.614 10.035 -2.785 1.00 96.25 84 GLU A O 1
ATOM 651 N N . LEU A 1 85 ? -5.497 11.418 -4.164 1.00 94.12 85 LEU A N 1
ATOM 652 C CA . LEU A 1 85 ? -5.169 12.443 -3.165 1.00 94.12 85 LEU A CA 1
ATOM 653 C C . LEU A 1 85 ? -6.027 13.710 -3.289 1.00 94.12 85 LEU A C 1
ATOM 655 O O . LEU A 1 85 ? -5.922 14.585 -2.429 1.00 94.12 85 LEU A O 1
ATOM 659 N N . GLU A 1 86 ? -6.817 13.805 -4.355 1.00 92.69 86 GLU A N 1
ATOM 660 C CA . GLU A 1 86 ? -7.875 14.805 -4.539 1.00 92.69 86 GLU A CA 1
ATOM 661 C C . GLU A 1 86 ? -9.130 14.418 -3.746 1.00 92.69 86 GLU A C 1
ATOM 663 O O . GLU A 1 86 ? -9.724 15.334 -3.132 1.00 92.69 86 GLU A O 1
#

Radius of gyration: 12.97 Å; chains: 1; bounding box: 25×27×35 Å

pLDDT: mean 97.14, std 1.35, range [92.69, 98.69]

Sequence (86 aa):
MVGLAPAAHGANRTGRMFTGDSSGDWLYDALYRFGFANRPQATARGDGLVLRDCYVTAALRCAPPGNRPERRELERCQRYLAAELE

Foldseek 3Di:
DAAAEDACQACVVQVDRLGRDPSNLVVQLVCVVVPQWPDNHHHHPPPPIDGDPDDYYYLAYHQDPPNDDDPVRSVVSNVVVVVVVD

Secondary structure (DSSP, 8-state):
-EES---TTTHHHHSSTT-SSHHHHHHHHHHHHTTSBSSS---STTS---BSS---EES-SSPPGGG---HHHHHHHHHHHHHHH-